Protein AF-A0A9P5MVK3-F1 (afdb_monomer_lite)

Sequence (60 aa):
MYRHYEGRQSSPRQYLYLIGSVHTNRFRCIPEFVPHAIWLMTDPTLDRGNCECEYCIKVP

Foldseek 3Di:
DDWDWDDDPVDTDIWDWDADDPQDGTDGDPVQCVQVVCCVVPPPVSDLVSRPHPSSVPDD

pLDDT: mean 81.43, std 6.77, range [53.06, 91.56]

Structure (mmCIF, N/CA/C/O backbone):
data_AF-A0A9P5MVK3-F1
#
_entry.id   AF-A0A9P5MVK3-F1
#
loop_
_atom_site.group_PDB
_atom_site.id
_atom_site.type_symbol
_atom_site.label_atom_id
_atom_site.label_alt_id
_atom_site.label_comp_id
_atom_site.label_asym_id
_atom_site.label_entity_id
_atom_site.label_seq_id
_atom_site.pdbx_PDB_ins_code
_atom_site.Cartn_x
_atom_site.Cartn_y
_atom_site.Cartn_z
_atom_site.occupancy
_atom_site.B_iso_or_equiv
_atom_site.auth_seq_id
_atom_site.auth_comp_id
_atom_site.auth_asym_id
_atom_site.auth_atom_id
_atom_site.pdbx_PDB_model_num
ATOM 1 N N . MET A 1 1 ? -1.851 3.416 -11.591 1.00 69.50 1 MET A N 1
ATOM 2 C CA . MET A 1 1 ? -0.698 2.485 -11.584 1.00 69.50 1 MET A CA 1
ATOM 3 C C . MET A 1 1 ? 0.232 2.879 -12.721 1.00 69.50 1 MET A C 1
ATOM 5 O O . MET A 1 1 ? -0.242 3.030 -13.837 1.00 69.50 1 MET A O 1
ATOM 9 N N . TYR A 1 2 ? 1.509 3.120 -12.437 1.00 76.75 2 TYR A N 1
ATOM 10 C CA . TYR A 1 2 ? 2.524 3.564 -13.392 1.00 76.75 2 TYR A CA 1
ATOM 11 C C . TYR A 1 2 ? 3.544 2.448 -13.619 1.00 76.75 2 TYR A C 1
ATOM 13 O O . TYR A 1 2 ? 4.015 1.832 -12.664 1.00 76.75 2 TYR A O 1
ATOM 21 N N . ARG A 1 3 ? 3.891 2.178 -14.878 1.00 75.31 3 ARG A N 1
ATOM 22 C CA . ARG A 1 3 ? 4.892 1.169 -15.229 1.00 75.31 3 ARG A CA 1
ATOM 23 C C . ARG A 1 3 ? 6.193 1.866 -15.610 1.00 75.31 3 ARG A C 1
ATOM 25 O O . ARG A 1 3 ? 6.231 2.605 -16.586 1.00 75.31 3 ARG A O 1
ATOM 32 N N . HIS A 1 4 ? 7.245 1.604 -14.846 1.00 79.88 4 HIS A N 1
ATOM 33 C CA . HIS A 1 4 ? 8.588 2.110 -15.094 1.00 79.88 4 HIS A CA 1
ATOM 34 C C . HIS A 1 4 ? 9.488 0.967 -15.571 1.00 79.88 4 HIS A C 1
ATOM 36 O O . HIS A 1 4 ? 9.427 -0.132 -15.025 1.00 79.88 4 HIS A O 1
ATOM 42 N N . TYR A 1 5 ? 10.308 1.217 -16.586 1.00 80.31 5 TYR A N 1
ATOM 43 C CA . TYR A 1 5 ? 11.249 0.241 -17.130 1.00 80.31 5 TYR A CA 1
ATOM 44 C C . TYR A 1 5 ? 12.671 0.749 -16.911 1.00 80.31 5 TYR A C 1
ATOM 46 O O . TYR A 1 5 ? 12.966 1.890 -17.257 1.00 80.31 5 TYR A O 1
ATOM 54 N N . GLU A 1 6 ? 13.546 -0.094 -16.370 1.00 77.56 6 GLU A N 1
ATOM 55 C CA . GLU A 1 6 ? 14.952 0.238 -16.122 1.00 77.56 6 GLU A CA 1
ATOM 56 C C . GLU A 1 6 ? 15.859 -0.930 -16.538 1.00 77.56 6 GLU A C 1
ATOM 58 O O . GLU A 1 6 ? 15.456 -2.092 -16.497 1.00 77.56 6 GLU A O 1
ATOM 63 N N . GLY A 1 7 ? 17.105 -0.651 -16.915 1.00 78.69 7 GLY A N 1
ATOM 64 C CA . GLY A 1 7 ? 18.096 -1.677 -17.257 1.00 78.69 7 GLY A CA 1
ATOM 65 C C . GLY A 1 7 ? 18.266 -1.920 -18.759 1.00 78.69 7 GLY A C 1
ATOM 66 O O . GLY A 1 7 ? 17.916 -1.084 -19.591 1.00 78.69 7 GLY A O 1
ATOM 67 N N . ARG A 1 8 ? 18.886 -3.057 -19.113 1.00 77.44 8 ARG A N 1
ATOM 68 C CA . ARG A 1 8 ? 19.259 -3.379 -20.502 1.00 77.44 8 ARG A CA 1
ATOM 69 C C . ARG A 1 8 ? 18.030 -3.458 -21.404 1.00 77.44 8 ARG A C 1
ATOM 71 O O . ARG A 1 8 ? 17.069 -4.148 -21.087 1.00 77.44 8 ARG A O 1
ATOM 78 N N . GLN A 1 9 ? 18.130 -2.846 -22.582 1.00 78.94 9 GLN A N 1
ATOM 79 C CA . GLN A 1 9 ? 17.057 -2.785 -23.578 1.00 78.94 9 GLN A CA 1
ATOM 80 C C . GLN A 1 9 ? 16.557 -4.170 -24.032 1.00 78.94 9 GLN A C 1
ATOM 82 O O . GLN A 1 9 ? 15.391 -4.309 -24.384 1.00 78.94 9 GLN A O 1
ATOM 87 N N . SER A 1 10 ? 17.408 -5.202 -23.976 1.00 86.38 10 SER A N 1
ATOM 88 C CA . SER A 1 10 ? 17.052 -6.587 -24.315 1.00 86.38 10 SER A CA 1
ATOM 89 C C . SER A 1 10 ? 16.260 -7.327 -23.231 1.00 86.38 10 SER A C 1
ATOM 91 O O . SER A 1 10 ? 15.628 -8.334 -23.531 1.00 86.38 10 SER A O 1
ATOM 93 N N . SER A 1 11 ? 16.292 -6.859 -21.981 1.00 76.56 11 SER A N 1
ATOM 94 C CA . SER A 1 11 ? 15.540 -7.439 -20.863 1.00 76.56 11 SER A CA 1
ATOM 95 C C . SER A 1 11 ? 15.277 -6.359 -19.806 1.00 76.56 11 SER A C 1
ATOM 97 O O . SER A 1 11 ? 15.900 -6.374 -18.737 1.00 76.56 11 SER A O 1
ATOM 99 N N . PRO A 1 12 ? 14.403 -5.382 -20.105 1.00 80.62 12 PRO A N 1
ATOM 100 C CA . PRO A 1 12 ? 14.156 -4.269 -19.207 1.00 80.62 12 PRO A CA 1
ATOM 101 C C . PRO A 1 12 ? 13.468 -4.770 -17.936 1.00 80.62 12 PRO A C 1
ATOM 103 O O . PRO A 1 12 ? 12.429 -5.432 -17.982 1.00 80.62 12 PRO A O 1
ATOM 106 N N . ARG A 1 13 ? 14.034 -4.432 -16.779 1.00 79.62 13 ARG A N 1
ATOM 107 C CA . ARG A 1 13 ? 13.422 -4.694 -15.482 1.00 79.62 13 ARG A CA 1
ATOM 108 C C . ARG A 1 13 ? 12.193 -3.803 -15.343 1.00 79.62 13 ARG A C 1
ATOM 110 O O . ARG A 1 13 ? 12.274 -2.587 -15.500 1.00 79.62 13 ARG A O 1
ATOM 117 N N . GLN A 1 14 ? 11.050 -4.416 -15.058 1.00 79.06 14 GLN A N 1
ATOM 118 C CA . GLN A 1 14 ? 9.781 -3.711 -14.915 1.00 79.06 14 GLN A CA 1
ATOM 119 C C . GLN A 1 14 ? 9.523 -3.415 -13.439 1.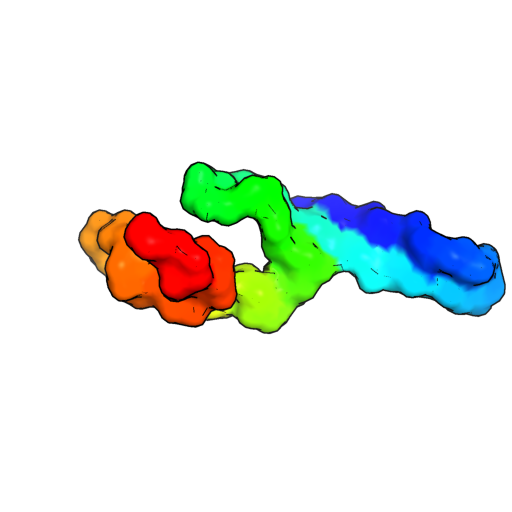00 79.06 14 GLN A C 1
ATOM 121 O O . GLN A 1 14 ? 9.521 -4.324 -12.612 1.00 79.06 14 GLN A O 1
ATOM 126 N N . TYR A 1 15 ? 9.258 -2.155 -13.123 1.00 75.00 15 TYR A N 1
ATOM 127 C CA . TYR A 1 15 ? 8.768 -1.720 -11.824 1.00 75.00 15 TYR A CA 1
ATOM 128 C C . TYR A 1 15 ? 7.329 -1.236 -11.971 1.00 75.00 15 TYR A C 1
ATOM 130 O O . TYR A 1 15 ? 6.997 -0.475 -12.886 1.00 75.00 15 TYR A O 1
ATOM 138 N N . LEU A 1 16 ? 6.466 -1.682 -11.065 1.00 79.25 16 LEU A N 1
ATOM 139 C CA . LEU A 1 16 ? 5.065 -1.291 -11.034 1.00 79.25 16 LEU A CA 1
ATOM 140 C C . LEU A 1 16 ? 4.846 -0.381 -9.838 1.00 79.25 16 LEU A C 1
ATOM 142 O O . LEU A 1 16 ? 4.804 -0.832 -8.701 1.00 79.25 16 LEU A O 1
ATOM 146 N N . TYR A 1 17 ? 4.689 0.908 -10.106 1.00 79.44 17 TYR A N 1
ATOM 147 C CA . TYR A 1 17 ? 4.417 1.886 -9.071 1.00 79.44 17 TYR A CA 1
ATOM 148 C C . TYR A 1 17 ? 2.915 2.099 -8.911 1.00 79.44 17 TYR A C 1
ATOM 150 O O . TYR A 1 17 ? 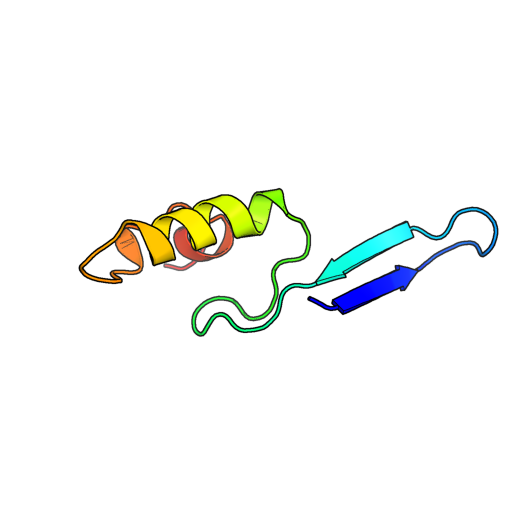2.213 2.461 -9.859 1.00 79.44 17 TYR A O 1
ATOM 158 N N . LEU A 1 18 ? 2.411 1.915 -7.697 1.00 81.00 18 LEU A N 1
ATOM 159 C CA . LEU A 1 18 ? 1.096 2.406 -7.315 1.00 81.00 18 LEU A CA 1
ATOM 160 C C . LEU A 1 18 ? 1.267 3.609 -6.390 1.00 81.00 18 LEU A C 1
ATOM 162 O O . LEU A 1 18 ? 1.920 3.525 -5.353 1.00 81.00 18 LEU A O 1
ATOM 166 N N . ILE A 1 19 ? 0.690 4.729 -6.813 1.00 77.31 19 ILE A N 1
ATOM 167 C CA . ILE A 1 19 ? 0.728 6.023 -6.133 1.00 77.31 19 ILE A CA 1
ATOM 168 C C . ILE A 1 19 ? -0.729 6.410 -5.882 1.00 77.31 19 ILE A C 1
ATOM 170 O O . ILE A 1 19 ? -1.563 6.193 -6.764 1.00 77.31 19 ILE A O 1
ATOM 174 N N . GLY A 1 20 ? -1.028 6.947 -4.698 1.00 73.94 20 GLY A N 1
ATOM 175 C CA . GLY A 1 20 ? -2.382 7.386 -4.341 1.00 73.94 20 GLY A CA 1
ATOM 176 C C . GLY A 1 20 ? -2.847 7.020 -2.931 1.00 73.94 20 GLY A C 1
ATOM 177 O O . GLY A 1 20 ? -3.965 7.369 -2.575 1.00 73.94 20 GLY A O 1
ATOM 178 N N . SER A 1 21 ? -2.027 6.344 -2.120 1.00 79.44 21 SER A N 1
ATOM 179 C CA . SER A 1 21 ? -2.315 6.214 -0.687 1.00 79.44 21 SER A CA 1
ATOM 180 C C . SER A 1 21 ? -1.874 7.480 0.045 1.00 79.44 21 SER A C 1
ATOM 182 O O . SER A 1 21 ? -0.800 8.013 -0.225 1.00 79.44 21 SER A O 1
ATOM 184 N N . VAL A 1 22 ? -2.691 7.945 0.991 1.00 76.38 22 VAL A N 1
ATOM 185 C CA . VAL A 1 22 ? -2.352 9.069 1.884 1.00 76.38 22 VAL A CA 1
ATOM 186 C C . VAL A 1 22 ? -1.196 8.694 2.818 1.00 76.38 22 VAL A C 1
ATOM 188 O O . VAL A 1 22 ? -0.386 9.537 3.190 1.00 76.38 22 VAL A O 1
ATOM 191 N N . HIS A 1 23 ? -1.093 7.411 3.171 1.00 74.31 23 HIS A N 1
ATOM 192 C CA . HIS A 1 23 ? -0.143 6.912 4.165 1.00 74.31 23 HIS A CA 1
ATOM 193 C C . HIS A 1 23 ? 1.147 6.373 3.548 1.00 74.31 23 HIS A C 1
ATOM 195 O O . HIS A 1 23 ? 2.170 6.273 4.222 1.00 74.31 23 HIS A O 1
ATOM 201 N N . THR A 1 24 ? 1.121 6.008 2.266 1.00 78.75 24 THR A N 1
ATOM 202 C CA . THR A 1 24 ? 2.274 5.422 1.583 1.00 78.75 24 THR A CA 1
ATOM 203 C C . THR A 1 24 ? 2.514 6.120 0.258 1.00 78.75 24 THR A C 1
ATOM 205 O O . THR A 1 24 ? 1.693 6.076 -0.654 1.00 78.75 24 THR A O 1
ATOM 208 N N . ASN A 1 25 ? 3.697 6.718 0.131 1.00 77.50 25 ASN A N 1
ATOM 209 C CA . ASN A 1 25 ? 4.046 7.562 -1.008 1.00 77.50 25 ASN A CA 1
ATOM 210 C C . ASN A 1 25 ? 4.090 6.777 -2.341 1.00 77.50 25 ASN A C 1
ATOM 212 O O . ASN A 1 25 ? 3.808 7.321 -3.406 1.00 77.50 25 ASN A O 1
ATOM 216 N N . ARG A 1 26 ? 4.476 5.490 -2.297 1.00 81.62 26 ARG A N 1
ATOM 217 C CA . ARG A 1 26 ? 4.595 4.614 -3.478 1.00 81.62 26 ARG A CA 1
ATOM 218 C C . ARG A 1 26 ? 4.760 3.141 -3.096 1.00 81.62 26 ARG A C 1
ATOM 220 O O . ARG A 1 26 ? 5.756 2.794 -2.467 1.00 81.62 26 ARG A O 1
ATOM 227 N N . PHE A 1 27 ? 3.862 2.280 -3.572 1.00 84.31 27 PHE A N 1
ATOM 228 C CA . PHE A 1 27 ? 4.051 0.821 -3.583 1.00 84.31 27 PHE A CA 1
ATOM 229 C C . PHE A 1 27 ? 4.791 0.424 -4.862 1.00 84.31 27 PHE A C 1
ATOM 231 O O . PHE A 1 27 ? 4.492 0.975 -5.922 1.00 84.31 27 PHE A O 1
ATOM 238 N N . ARG A 1 28 ? 5.767 -0.485 -4.786 1.00 80.75 28 ARG A N 1
ATOM 239 C CA . ARG A 1 28 ? 6.676 -0.828 -5.904 1.00 80.75 28 ARG A CA 1
ATOM 240 C C . ARG A 1 28 ? 6.387 -2.190 -6.525 1.00 80.75 28 ARG A C 1
ATOM 242 O O . ARG A 1 28 ? 6.878 -2.482 -7.618 1.00 80.75 28 ARG A O 1
ATOM 249 N N . CYS A 1 29 ? 5.604 -3.003 -5.821 1.00 78.75 29 CYS A N 1
ATOM 250 C CA . CYS A 1 29 ? 5.200 -4.339 -6.225 1.00 78.75 29 CYS A CA 1
ATOM 251 C C . CYS A 1 29 ? 3.762 -4.621 -5.759 1.00 78.75 29 CYS A C 1
ATOM 253 O O . CYS A 1 29 ? 3.290 -4.064 -4.770 1.00 78.75 29 CYS A O 1
ATOM 255 N N . ILE A 1 30 ? 3.075 -5.536 -6.449 1.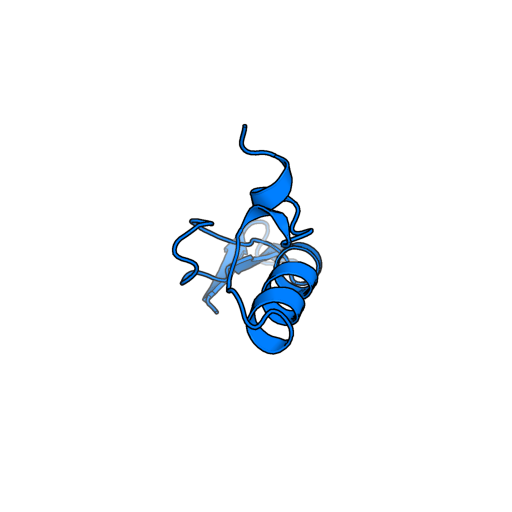00 81.81 30 ILE A N 1
ATOM 256 C CA . ILE A 1 30 ? 1.703 -5.961 -6.115 1.00 81.81 30 ILE A CA 1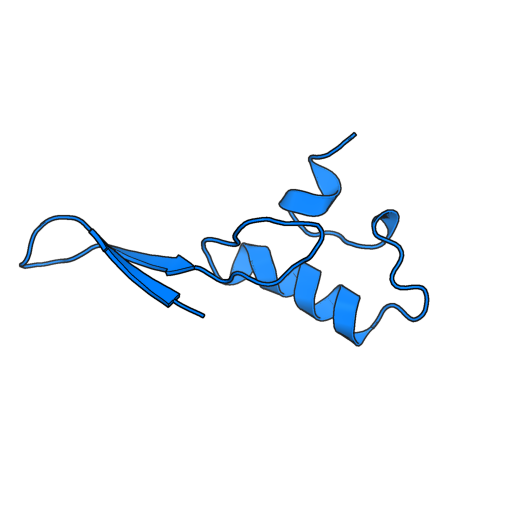
ATOM 257 C C . ILE A 1 30 ? 1.588 -6.527 -4.684 1.00 81.81 30 ILE A C 1
ATOM 259 O O . ILE A 1 30 ? 0.673 -6.102 -3.980 1.00 81.81 30 ILE A O 1
ATOM 263 N N . PRO A 1 31 ? 2.498 -7.401 -4.200 1.00 83.12 31 PRO A N 1
ATOM 264 C CA . PRO A 1 31 ? 2.399 -7.967 -2.851 1.00 83.12 31 PRO A CA 1
ATOM 265 C C . PRO A 1 31 ? 2.466 -6.914 -1.745 1.00 83.12 31 PRO A C 1
ATOM 267 O O . PRO A 1 31 ? 1.898 -7.114 -0.680 1.00 83.12 31 PRO A O 1
ATOM 270 N N . GLU A 1 32 ? 3.118 -5.777 -2.003 1.00 83.44 32 GLU A N 1
ATOM 271 C CA . GLU A 1 32 ? 3.183 -4.678 -1.039 1.00 83.44 32 GLU A CA 1
ATOM 272 C C . GLU A 1 32 ? 1.842 -3.934 -0.921 1.00 83.44 32 GLU A C 1
ATOM 274 O O . GLU A 1 32 ? 1.531 -3.383 0.133 1.00 83.44 32 GLU A O 1
ATOM 279 N N . PHE A 1 33 ? 1.052 -3.899 -2.000 1.00 85.31 33 PHE A N 1
ATOM 280 C CA . PHE A 1 33 ? -0.218 -3.174 -2.048 1.00 85.31 33 PHE A CA 1
ATOM 281 C C . PHE A 1 33 ? -1.421 -4.030 -1.645 1.00 85.31 33 PHE A C 1
ATOM 283 O O . PHE A 1 33 ? -2.353 -3.506 -1.046 1.00 85.31 33 PHE A O 1
ATOM 290 N N . VAL A 1 34 ? -1.417 -5.331 -1.947 1.00 88.19 34 VAL A N 1
ATOM 291 C CA . VAL A 1 34 ? -2.533 -6.246 -1.643 1.00 88.19 34 VAL A CA 1
ATOM 292 C C . VAL A 1 34 ? -3.044 -6.139 -0.195 1.00 88.19 34 VAL A C 1
ATOM 294 O O . VAL A 1 34 ? -4.241 -5.901 -0.043 1.00 88.19 34 VAL A O 1
ATOM 297 N N . PRO A 1 35 ? -2.209 -6.226 0.863 1.00 89.69 35 PRO A N 1
ATOM 298 C CA . PRO A 1 35 ? -2.704 -6.096 2.239 1.00 89.69 35 PRO A CA 1
ATOM 299 C C . PRO A 1 35 ? -3.310 -4.712 2.520 1.00 89.69 35 PRO A C 1
ATOM 301 O O . PRO A 1 35 ? -4.294 -4.599 3.245 1.00 89.69 35 PRO A O 1
ATOM 304 N N . HIS A 1 36 ? -2.786 -3.657 1.887 1.00 88.94 36 HIS A N 1
ATOM 305 C CA . HIS A 1 36 ? -3.336 -2.306 2.002 1.00 88.94 36 HIS A CA 1
ATOM 306 C C . HIS A 1 36 ? -4.701 -2.175 1.313 1.00 88.94 36 HIS A C 1
ATOM 308 O O . HIS A 1 36 ? -5.606 -1.536 1.841 1.00 88.94 36 HIS A O 1
ATOM 314 N N . ALA A 1 37 ? -4.862 -2.792 0.140 1.00 88.25 37 ALA A N 1
ATOM 315 C CA . ALA A 1 37 ? -6.121 -2.801 -0.596 1.00 88.25 37 ALA A CA 1
ATOM 316 C C . ALA A 1 37 ? -7.207 -3.587 0.145 1.00 88.25 37 ALA A C 1
ATOM 318 O O . ALA A 1 37 ? -8.344 -3.132 0.197 1.00 88.25 37 ALA A O 1
ATOM 319 N N . ILE A 1 38 ? -6.848 -4.734 0.734 1.00 90.56 38 ILE A N 1
ATOM 320 C CA . ILE A 1 38 ? -7.760 -5.530 1.561 1.00 90.56 38 ILE A CA 1
ATOM 321 C C . ILE A 1 38 ? -8.253 -4.677 2.725 1.00 90.56 38 ILE A C 1
ATOM 323 O O . ILE A 1 38 ? -9.455 -4.488 2.846 1.00 90.56 38 ILE A O 1
ATOM 327 N N . TRP A 1 39 ? -7.344 -4.065 3.488 1.00 91.56 39 TRP A N 1
ATOM 328 C CA . TRP A 1 39 ? -7.704 -3.160 4.581 1.00 91.56 39 TRP A CA 1
ATOM 329 C C . TRP A 1 39 ? -8.651 -2.034 4.136 1.00 91.56 39 TRP A C 1
ATOM 331 O O . TRP A 1 39 ? -9.685 -1.836 4.762 1.00 91.56 39 TRP A O 1
ATOM 341 N N . LEU A 1 40 ? -8.378 -1.361 3.011 1.00 88.62 40 LEU A N 1
ATOM 342 C CA . LEU A 1 40 ? -9.273 -0.321 2.476 1.00 88.62 40 LEU A CA 1
ATOM 343 C C . LEU A 1 40 ? -10.674 -0.839 2.110 1.00 88.62 40 LEU A C 1
ATOM 345 O O . LEU A 1 40 ? -11.627 -0.064 2.112 1.00 88.62 40 LEU A O 1
ATOM 349 N N . MET A 1 41 ? -10.800 -2.113 1.738 1.00 89.75 41 MET A N 1
ATOM 350 C CA . MET A 1 41 ? -12.076 -2.725 1.355 1.00 89.75 41 MET A CA 1
ATOM 351 C C . MET A 1 41 ? -12.823 -3.338 2.542 1.00 89.75 41 MET A C 1
ATOM 353 O O . MET A 1 41 ? -14.045 -3.461 2.481 1.00 89.75 41 MET A O 1
ATOM 357 N N . THR A 1 42 ? -12.109 -3.761 3.588 1.00 90.69 42 THR A N 1
ATOM 358 C CA . THR A 1 42 ? -12.676 -4.550 4.688 1.00 90.69 42 THR A CA 1
ATOM 359 C C . THR A 1 42 ? -12.765 -3.799 6.007 1.00 90.69 42 THR A C 1
ATOM 361 O O . THR A 1 42 ? -13.591 -4.172 6.835 1.00 90.69 42 THR A O 1
ATOM 364 N N . ASP A 1 43 ? -11.926 -2.787 6.237 1.00 88.69 43 ASP A N 1
ATOM 365 C CA . ASP A 1 43 ? -11.878 -2.079 7.514 1.00 88.69 43 ASP A CA 1
ATOM 366 C C . ASP A 1 43 ? -12.882 -0.912 7.548 1.00 88.69 43 ASP A C 1
ATOM 368 O O . ASP A 1 43 ? -12.730 0.059 6.803 1.00 88.69 43 ASP A O 1
ATOM 372 N N . PRO A 1 44 ? -13.910 -0.965 8.415 1.00 87.25 44 PRO A N 1
ATOM 373 C CA . PRO A 1 44 ? -14.934 0.075 8.486 1.00 87.25 44 PRO A CA 1
ATOM 374 C C . PRO A 1 44 ? -14.452 1.344 9.199 1.00 87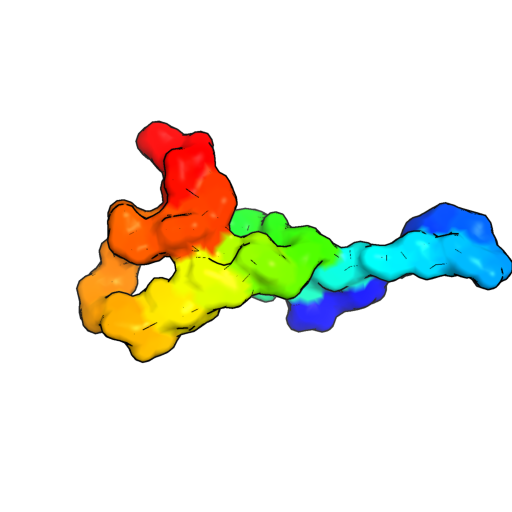.25 44 PRO A C 1
ATOM 376 O O . PRO A 1 44 ? -15.066 2.399 9.051 1.00 87.25 44 PRO A O 1
ATOM 379 N N . THR A 1 45 ? -13.386 1.249 9.997 1.00 87.81 45 THR A N 1
ATOM 380 C CA . THR A 1 45 ? -12.823 2.383 10.741 1.00 87.81 45 THR A CA 1
ATOM 381 C C . THR A 1 45 ? -11.787 3.152 9.933 1.00 87.81 45 THR A C 1
ATOM 383 O O . THR A 1 45 ? -11.487 4.296 10.266 1.00 87.81 45 THR A O 1
ATOM 386 N N . LEU A 1 46 ? -11.261 2.531 8.871 1.00 84.88 46 LEU A N 1
ATOM 387 C CA . LEU A 1 46 ? -10.098 2.989 8.120 1.00 84.88 46 LEU A CA 1
ATOM 388 C C . LEU A 1 46 ? -8.945 3.369 9.061 1.00 84.88 46 LEU A C 1
ATOM 390 O O . LEU A 1 46 ? -8.204 4.321 8.804 1.00 84.88 46 LEU A O 1
ATOM 394 N N . ASP A 1 47 ? -8.786 2.609 10.151 1.00 85.81 47 ASP A N 1
ATOM 395 C CA . ASP A 1 47 ? -7.718 2.827 11.120 1.00 85.81 47 ASP A CA 1
ATOM 396 C C . ASP A 1 47 ? -6.414 2.211 10.615 1.00 85.81 47 ASP A C 1
ATOM 398 O O . ASP A 1 47 ? -6.346 1.031 10.262 1.00 85.81 47 ASP A O 1
ATOM 402 N N . ARG A 1 48 ? -5.355 3.025 10.564 1.00 83.75 48 ARG A N 1
ATOM 403 C CA . ARG A 1 48 ? -4.055 2.615 10.015 1.00 83.75 48 ARG A CA 1
ATOM 404 C C . ARG A 1 48 ? -3.425 1.469 10.809 1.00 83.75 48 ARG A C 1
ATOM 406 O O . ARG A 1 48 ? -2.682 0.688 10.219 1.00 83.75 48 ARG A O 1
ATOM 413 N N . GLY A 1 49 ? -3.698 1.372 12.110 1.00 84.25 49 GLY A N 1
ATOM 414 C CA . GLY A 1 49 ? -3.194 0.313 12.983 1.00 84.25 49 GLY A CA 1
ATOM 415 C C . GLY A 1 49 ? -3.717 -1.072 12.608 1.00 84.25 49 GLY A C 1
ATOM 416 O O . GLY A 1 49 ? -3.032 -2.062 12.849 1.00 84.25 49 GLY A O 1
ATOM 417 N N . ASN A 1 50 ? -4.864 -1.141 11.928 1.00 86.38 50 ASN A N 1
ATOM 418 C CA . ASN A 1 50 ? -5.423 -2.392 11.412 1.00 86.38 50 ASN A CA 1
ATOM 419 C C . ASN A 1 50 ? -4.818 -2.800 10.059 1.00 86.38 50 ASN A C 1
ATOM 421 O O . ASN A 1 50 ? -5.138 -3.861 9.524 1.00 86.38 50 ASN A O 1
ATOM 425 N N . CYS A 1 51 ? -3.972 -1.957 9.460 1.00 88.62 51 CYS A N 1
ATOM 426 C CA . CYS A 1 51 ? -3.391 -2.228 8.158 1.00 88.62 51 CYS A CA 1
ATOM 427 C C . CYS A 1 51 ? -2.084 -3.020 8.283 1.00 88.62 51 CYS A C 1
ATOM 429 O O . CYS A 1 51 ? -1.063 -2.502 8.732 1.00 88.62 51 CYS A O 1
ATOM 431 N N . GLU A 1 52 ? -2.071 -4.243 7.760 1.00 87.12 52 GLU A N 1
ATOM 432 C CA . GLU A 1 52 ? -0.900 -5.133 7.798 1.00 87.12 52 GLU A CA 1
ATOM 433 C C . GLU A 1 52 ? 0.075 -4.912 6.623 1.00 87.12 52 GLU A C 1
ATOM 435 O O . GLU A 1 52 ? 0.874 -5.777 6.260 1.00 87.12 52 GLU A O 1
ATOM 440 N N . CYS A 1 53 ? 0.006 -3.751 5.970 1.00 87.62 53 CYS A N 1
ATOM 441 C CA . CYS A 1 53 ? 0.886 -3.443 4.852 1.00 87.62 53 CYS A CA 1
ATOM 442 C C . CYS A 1 53 ? 2.325 -3.182 5.330 1.00 87.62 53 CYS A C 1
ATOM 444 O O . CYS A 1 53 ? 2.532 -2.549 6.365 1.00 87.62 53 CYS A O 1
ATOM 446 N N . GLU A 1 54 ? 3.337 -3.588 4.550 1.00 83.88 54 GLU A N 1
ATOM 447 C CA . GLU A 1 54 ? 4.754 -3.417 4.931 1.00 83.88 54 GLU A CA 1
ATOM 448 C C . GLU A 1 54 ? 5.093 -1.953 5.276 1.00 83.88 54 GLU A C 1
ATOM 450 O O . GLU A 1 54 ? 5.867 -1.674 6.188 1.00 83.88 54 GLU A O 1
ATOM 455 N N . TYR A 1 55 ? 4.473 -1.007 4.573 1.00 82.62 55 TYR A N 1
ATOM 456 C CA . TYR A 1 55 ? 4.666 0.424 4.794 1.00 82.62 55 TYR A CA 1
ATOM 457 C C . TYR A 1 55 ? 3.883 0.984 5.987 1.00 82.62 55 TYR A C 1
ATOM 459 O O . TYR A 1 55 ? 4.239 2.038 6.494 1.00 82.62 55 TYR A O 1
ATOM 467 N N . CYS A 1 56 ? 2.826 0.305 6.421 1.00 82.00 56 CYS A N 1
ATOM 468 C CA . CYS A 1 56 ? 1.943 0.722 7.505 1.00 82.00 56 CYS A CA 1
ATOM 469 C C . CYS A 1 56 ? 2.495 0.252 8.855 1.00 82.00 56 CYS A C 1
ATOM 471 O O . CYS A 1 56 ? 2.463 1.005 9.824 1.00 82.00 56 CYS A O 1
ATOM 473 N N . ILE A 1 57 ? 3.068 -0.958 8.874 1.00 82.56 57 ILE A N 1
ATOM 474 C CA . ILE A 1 57 ? 3.685 -1.592 10.047 1.00 82.56 57 ILE A CA 1
ATOM 475 C C . ILE A 1 57 ? 5.060 -0.980 10.366 1.00 82.56 57 ILE A C 1
ATOM 477 O O . ILE A 1 57 ? 5.449 -0.887 11.525 1.00 82.56 57 ILE A O 1
ATOM 481 N N . LYS A 1 58 ? 5.829 -0.563 9.349 1.00 72.62 58 LYS A N 1
ATOM 482 C CA . LYS A 1 58 ? 7.200 -0.042 9.535 1.00 72.62 58 LYS A CA 1
ATOM 483 C C . LYS A 1 58 ? 7.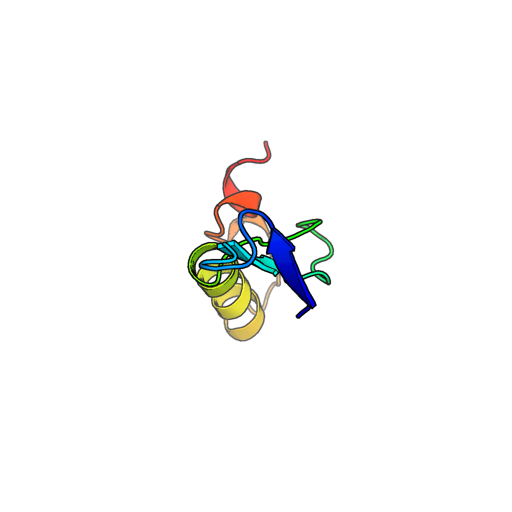278 1.388 10.090 1.00 72.62 58 LYS A C 1
ATOM 485 O O . LYS A 1 58 ? 8.387 1.879 10.294 1.00 72.62 58 LYS A O 1
ATOM 490 N N . VAL A 1 59 ? 6.152 2.068 10.303 1.00 62.41 59 VAL A N 1
ATOM 491 C CA . VAL A 1 59 ? 6.125 3.441 10.831 1.00 62.41 59 VAL A CA 1
ATOM 492 C C . VAL A 1 59 ? 5.780 3.385 12.324 1.00 62.41 59 VAL A C 1
ATOM 494 O O . VAL A 1 59 ? 4.735 2.815 12.638 1.00 62.41 59 VAL A O 1
ATOM 497 N N . PRO A 1 60 ? 6.617 3.940 13.225 1.00 53.06 60 PRO A N 1
ATOM 498 C CA . PRO A 1 60 ? 6.267 4.080 14.639 1.00 53.06 60 PRO A CA 1
ATOM 499 C C . PRO A 1 60 ? 5.052 4.992 14.865 1.00 53.06 60 PRO A C 1
ATOM 501 O O . PRO A 1 60 ? 4.737 5.834 13.986 1.00 53.06 60 PRO A O 1
#

InterPro domains:
  IPR031915 Cryptic loci regulator 2, N-terminal [PF16761] (2-56)
  IPR038986 Cryptic loci regulator 2 [PTHR38046] (2-58)

Radius of gyration: 13.85 Å; chains: 1; bounding box: 34×17×39 Å

Secondary structure (DSSP, 8-state):
-EEEEES-TTSPEEEEEB---SS-S-B-SHHHHHHHHHHHHH-SS--GGG---HHHHT--

Organism: NCBI:txid152965